Protein AF-A0A5C8DTQ4-F1 (afdb_monomer_lite)

Secondary structure (DSSP, 8-state):
-HHHHHHHHHHHHHHHHHHHHHHHHHHHHHHHHHHSTTT--SSSTTHHHHHHHHHHHHHHHHHHTT---HHHHHHHHHHHT--SHHHHHHHHHHHTS--TT-HHHHHHHHHHHHHHHHHTT-HHHHHHHHHHHHHH-SSHHHHHHHHHHHHHHHHHTT-HHHHHHHHHHHHHHHHHHHHT-

Sequence (181 aa):
MKKFCRLFIYKYVLYYLQSNLKTLLDGAMTTLKKIYPGKIVFPLQYWHQSLAFLISILTFSLSCVAQRSPTDSLMNIIIQNRGDSTTVNALLGIAGAPSGQKDSMAIHYAEKAYMLAERIQYERGIAAALIAIGKIEDDFKNSFAALAKAVDILGKIDDPNGIADCYALIANKSELKIVDK

pLDDT: mean 80.44, std 14.29, range [46.12, 97.62]

Structure (mmCIF, N/CA/C/O backbone):
data_AF-A0A5C8DTQ4-F1
#
_entry.id   AF-A0A5C8DTQ4-F1
#
loop_
_atom_site.group_PDB
_atom_site.id
_atom_site.type_symbol
_atom_site.label_atom_id
_atom_site.label_alt_id
_atom_site.label_comp_id
_atom_site.label_asym_id
_atom_site.label_entity_id
_atom_site.label_seq_id
_atom_site.pdbx_PDB_ins_code
_atom_site.Cartn_x
_atom_site.Cartn_y
_atom_site.Cartn_z
_atom_site.occupancy
_atom_site.B_iso_or_equiv
_atom_site.auth_seq_id
_atom_site.auth_comp_id
_atom_site.auth_asym_id
_atom_site.auth_atom_id
_atom_site.pdbx_PDB_model_num
ATOM 1 N N . MET A 1 1 ? 2.452 -24.700 -15.093 1.00 47.53 1 MET A N 1
ATOM 2 C CA . MET A 1 1 ? 2.531 -25.645 -16.237 1.00 47.53 1 MET A CA 1
ATOM 3 C C . MET A 1 1 ? 2.633 -24.969 -17.612 1.00 47.53 1 MET A C 1
ATOM 5 O O . MET A 1 1 ? 3.615 -25.219 -18.295 1.00 47.53 1 MET A O 1
ATOM 9 N N . LYS A 1 2 ? 1.732 -24.053 -18.019 1.00 46.12 2 LYS A N 1
ATOM 10 C CA . LYS A 1 2 ? 1.763 -23.426 -19.370 1.00 46.12 2 LYS A CA 1
ATOM 11 C C . LYS A 1 2 ? 3.070 -22.682 -19.742 1.00 46.12 2 LYS A C 1
ATOM 13 O O . LYS A 1 2 ? 3.459 -22.698 -20.905 1.00 46.12 2 LYS A O 1
ATOM 18 N N . LYS A 1 3 ? 3.777 -22.067 -18.780 1.00 46.25 3 LYS A N 1
ATOM 19 C CA . LYS A 1 3 ? 5.093 -21.422 -19.013 1.00 46.25 3 LYS A CA 1
ATOM 20 C C . LYS A 1 3 ? 6.214 -22.428 -19.320 1.00 46.25 3 LYS A C 1
ATOM 22 O O . LYS A 1 3 ? 7.066 -22.146 -20.154 1.00 46.25 3 LYS A O 1
ATOM 27 N N . PHE A 1 4 ? 6.180 -23.603 -18.693 1.00 46.59 4 PHE A N 1
ATOM 28 C CA . PHE A 1 4 ? 7.209 -24.634 -18.853 1.00 46.59 4 PHE A CA 1
ATOM 29 C C . PHE A 1 4 ? 7.129 -25.289 -20.240 1.00 46.59 4 PHE A C 1
ATOM 31 O O . PHE A 1 4 ? 8.144 -25.458 -20.909 1.00 46.59 4 PHE A O 1
ATOM 38 N N . CYS A 1 5 ? 5.909 -25.533 -20.736 1.00 48.62 5 CYS A N 1
ATOM 39 C CA . CYS A 1 5 ? 5.698 -26.040 -22.095 1.00 48.62 5 CYS A CA 1
ATOM 40 C C . CYS A 1 5 ? 6.159 -25.041 -23.170 1.00 48.62 5 CYS A C 1
ATOM 42 O O . CYS A 1 5 ? 6.754 -25.452 -24.160 1.00 48.62 5 CYS A O 1
ATOM 44 N N . ARG A 1 6 ? 5.962 -23.728 -22.969 1.00 56.97 6 ARG A N 1
ATOM 45 C CA . ARG A 1 6 ? 6.443 -22.697 -23.911 1.00 56.97 6 ARG A CA 1
ATOM 46 C C . ARG A 1 6 ? 7.968 -22.639 -23.992 1.00 56.97 6 ARG A C 1
ATOM 48 O O . ARG A 1 6 ? 8.497 -22.513 -25.089 1.00 56.97 6 ARG A O 1
ATOM 55 N N . LEU A 1 7 ? 8.667 -22.778 -22.864 1.00 61.41 7 LEU A N 1
ATOM 56 C CA . LEU A 1 7 ? 10.134 -22.823 -22.839 1.00 61.41 7 LEU A CA 1
ATOM 57 C C . LEU A 1 7 ? 10.680 -24.062 -23.556 1.00 61.41 7 LEU A C 1
ATOM 59 O O . LEU A 1 7 ? 11.670 -23.965 -24.277 1.00 61.41 7 LEU A O 1
ATOM 63 N N . PHE A 1 8 ? 10.013 -25.209 -23.407 1.00 69.31 8 PHE A N 1
ATOM 64 C CA . PHE A 1 8 ? 10.419 -26.445 -24.073 1.00 69.31 8 PHE A CA 1
ATOM 65 C C . PHE A 1 8 ? 10.231 -26.366 -25.593 1.00 69.31 8 PHE A C 1
ATOM 67 O O . PHE A 1 8 ? 11.143 -26.700 -26.346 1.00 69.31 8 PHE A O 1
ATOM 74 N N . ILE A 1 9 ? 9.089 -25.830 -26.041 1.00 70.19 9 ILE A N 1
ATOM 75 C CA . ILE A 1 9 ? 8.812 -25.583 -27.463 1.00 70.19 9 ILE A CA 1
ATOM 76 C C . ILE A 1 9 ? 9.820 -24.579 -28.033 1.00 70.19 9 ILE A C 1
ATOM 78 O O . ILE A 1 9 ? 10.383 -24.815 -29.097 1.00 70.19 9 ILE A O 1
ATOM 82 N N . TYR A 1 10 ? 10.115 -23.497 -27.308 1.00 69.06 10 TYR A N 1
ATOM 83 C CA . TYR A 1 10 ? 11.079 -22.488 -27.748 1.00 69.06 10 TYR A CA 1
ATOM 84 C C . TYR A 1 10 ? 12.493 -23.063 -27.895 1.00 69.06 10 TYR A C 1
ATOM 86 O O . TYR A 1 10 ? 13.154 -22.834 -28.906 1.00 69.06 10 TYR A O 1
ATOM 94 N N . LYS A 1 11 ? 12.935 -23.875 -26.926 1.00 73.00 11 LYS A N 1
ATOM 95 C CA . LYS A 1 11 ? 14.240 -24.546 -26.970 1.00 73.00 11 LYS A CA 1
ATOM 96 C C . LYS A 1 11 ? 14.329 -25.543 -28.129 1.00 73.00 11 LYS A C 1
ATOM 98 O O . LYS A 1 11 ? 15.359 -25.604 -28.794 1.00 73.00 11 LYS A O 1
ATOM 103 N N . TYR A 1 12 ? 13.253 -26.283 -28.393 1.00 74.88 12 TYR A N 1
ATOM 104 C CA . TYR A 1 12 ? 13.180 -27.233 -29.503 1.00 74.88 12 TYR A CA 1
ATOM 105 C C . TYR A 1 12 ? 13.211 -26.533 -30.869 1.00 74.88 12 TYR A C 1
ATOM 107 O O . TYR A 1 12 ? 13.982 -26.922 -31.743 1.00 74.88 12 TYR A O 1
ATOM 115 N N . VAL A 1 13 ? 12.440 -25.454 -31.035 1.00 76.75 13 VAL A N 1
ATOM 116 C CA . VAL A 1 13 ? 12.417 -24.649 -32.268 1.00 76.75 13 VAL A CA 1
ATOM 117 C C . VAL A 1 13 ? 13.775 -23.992 -32.524 1.00 76.75 13 VAL A C 1
ATOM 119 O O . VAL A 1 13 ? 14.268 -24.039 -33.648 1.00 76.75 13 VAL A O 1
ATOM 122 N N . LEU A 1 14 ? 14.425 -23.448 -31.489 1.00 70.06 14 LEU A N 1
ATOM 123 C CA . LEU A 1 14 ? 15.786 -22.909 -31.589 1.00 70.06 14 LEU A CA 1
ATOM 124 C C . LEU A 1 14 ? 16.803 -23.972 -32.002 1.00 70.06 14 LEU A C 1
ATOM 126 O O . LEU A 1 14 ? 17.614 -23.720 -32.889 1.00 70.06 14 LEU A O 1
ATOM 130 N N . TYR A 1 15 ? 16.744 -25.158 -31.394 1.00 74.31 15 TYR A N 1
ATOM 131 C CA . TYR A 1 15 ? 17.629 -26.267 -31.743 1.00 74.31 15 TYR A CA 1
ATOM 132 C C . TYR A 1 15 ? 17.440 -26.707 -33.203 1.00 74.31 15 TYR A C 1
ATOM 134 O O . TYR A 1 15 ? 18.415 -26.887 -33.934 1.00 74.31 15 TYR A O 1
ATOM 142 N N . TYR A 1 16 ? 16.188 -26.807 -33.654 1.00 73.25 16 TYR A N 1
ATOM 143 C CA . TYR A 1 16 ? 15.852 -27.169 -35.029 1.00 73.25 16 TYR A CA 1
ATOM 144 C C . TYR A 1 16 ? 16.329 -26.113 -36.043 1.00 73.25 16 TYR A C 1
ATOM 146 O O . TYR A 1 16 ? 16.945 -26.451 -37.054 1.00 73.25 16 TYR A O 1
ATOM 154 N N . LEU A 1 17 ? 16.135 -24.823 -35.740 1.00 70.88 17 LEU A N 1
ATOM 155 C CA . LEU A 1 17 ? 16.643 -23.708 -36.548 1.00 70.88 17 LEU A CA 1
ATOM 156 C C . LEU A 1 17 ? 18.174 -23.707 -36.633 1.00 70.88 17 LEU A C 1
ATOM 158 O O . LEU A 1 17 ? 18.726 -23.537 -37.718 1.00 70.88 17 LEU A O 1
ATOM 162 N N . GLN A 1 18 ? 18.863 -23.933 -35.513 1.00 70.56 18 GLN A N 1
ATOM 163 C CA . GLN A 1 18 ? 20.325 -24.018 -35.475 1.00 70.56 18 GLN A CA 1
ATOM 164 C C . GLN A 1 18 ? 20.853 -25.191 -36.307 1.00 70.56 18 GLN A C 1
ATOM 166 O O . GLN A 1 18 ? 21.847 -25.038 -37.016 1.00 70.56 18 GLN A O 1
ATOM 171 N N . SER A 1 19 ? 20.182 -26.344 -36.250 1.00 73.19 19 SER A N 1
ATOM 172 C CA . SER A 1 19 ? 20.556 -27.531 -37.020 1.00 73.19 19 SER A CA 1
ATOM 173 C C . SER A 1 19 ? 20.402 -27.307 -38.529 1.00 73.19 19 SER A C 1
ATOM 175 O O . SER A 1 19 ? 21.361 -27.519 -39.271 1.00 73.19 19 SER A O 1
ATOM 177 N N . ASN A 1 20 ? 19.258 -26.775 -38.973 1.00 74.31 20 ASN A N 1
ATOM 178 C CA . ASN A 1 20 ? 19.011 -26.494 -40.391 1.00 74.31 20 ASN A CA 1
ATOM 179 C C . ASN A 1 20 ? 19.931 -25.395 -40.946 1.00 74.31 20 ASN A C 1
ATOM 181 O O . ASN A 1 20 ? 20.436 -25.503 -42.067 1.00 74.31 20 ASN A O 1
ATOM 185 N N . LEU A 1 21 ? 20.189 -24.344 -40.159 1.00 75.44 21 LEU A N 1
ATOM 186 C CA . LEU A 1 21 ? 21.109 -23.277 -40.551 1.00 75.44 21 LEU A CA 1
ATOM 187 C C . LEU A 1 21 ? 22.542 -23.804 -40.689 1.00 75.44 21 LEU A C 1
ATOM 189 O O . LEU A 1 21 ? 23.241 -23.432 -41.629 1.00 75.44 21 LEU A O 1
ATOM 193 N N . LYS A 1 22 ? 22.960 -24.710 -39.796 1.00 72.88 22 LYS A N 1
ATOM 194 C CA . LYS A 1 22 ? 24.260 -25.381 -39.881 1.00 72.88 22 LYS A CA 1
ATOM 195 C C . LYS A 1 22 ? 24.391 -26.175 -41.181 1.00 72.88 22 LYS A C 1
ATOM 197 O O . LYS A 1 22 ? 25.358 -25.968 -41.901 1.00 72.88 22 LYS A O 1
ATOM 202 N N . THR A 1 23 ? 23.401 -26.999 -41.531 1.00 75.12 23 THR A N 1
ATOM 203 C CA . THR A 1 23 ? 23.439 -27.784 -42.779 1.00 75.12 23 THR A CA 1
ATOM 204 C C . THR A 1 23 ? 23.467 -26.914 -44.036 1.00 75.12 23 THR A C 1
ATOM 206 O O . THR A 1 23 ? 24.167 -27.240 -44.993 1.00 75.12 23 THR A O 1
ATOM 209 N N . LEU A 1 24 ? 22.749 -25.784 -44.035 1.00 77.38 24 LEU A N 1
ATOM 210 C CA . LEU A 1 24 ? 22.742 -24.841 -45.156 1.00 77.38 24 LEU A CA 1
ATOM 211 C C . LEU A 1 24 ? 24.105 -24.147 -45.317 1.00 77.38 24 LEU A C 1
ATOM 213 O O . LEU A 1 24 ? 24.620 -24.033 -46.430 1.00 77.38 24 LEU A O 1
ATOM 217 N N . LEU A 1 25 ? 24.695 -23.710 -44.200 1.00 73.31 25 LEU A N 1
ATOM 218 C CA . LEU A 1 25 ? 26.016 -23.085 -44.167 1.00 73.31 25 LEU A CA 1
ATOM 219 C C . LEU A 1 25 ? 27.105 -24.072 -44.594 1.00 73.31 25 LEU A C 1
ATOM 221 O O . LEU A 1 25 ? 27.920 -23.726 -45.442 1.00 73.31 25 LEU A O 1
ATOM 225 N N . ASP A 1 26 ? 27.082 -25.308 -44.093 1.00 76.50 26 ASP A N 1
ATOM 226 C CA . ASP A 1 26 ? 28.030 -26.355 -44.488 1.00 76.50 26 ASP A CA 1
ATOM 227 C C . ASP A 1 26 ? 27.957 -26.623 -46.006 1.00 76.50 26 ASP A C 1
ATOM 229 O O . ASP A 1 26 ? 28.985 -26.678 -46.686 1.00 76.50 26 ASP A O 1
ATOM 233 N N . GLY A 1 27 ? 26.745 -26.687 -46.572 1.00 75.69 27 GLY A N 1
ATOM 234 C CA . GLY A 1 27 ? 26.525 -26.825 -48.016 1.00 75.69 27 GLY A CA 1
ATOM 235 C C . GLY A 1 27 ? 27.109 -25.663 -48.827 1.00 75.69 27 GLY A C 1
ATOM 236 O O . GLY A 1 27 ? 27.893 -25.888 -49.751 1.00 75.69 27 GLY A O 1
ATOM 237 N N . ALA A 1 28 ? 26.806 -24.419 -48.448 1.00 73.38 28 ALA A N 1
ATOM 238 C CA . ALA A 1 28 ? 27.352 -23.224 -49.102 1.00 73.38 28 ALA A CA 1
ATOM 239 C C . ALA A 1 28 ? 28.888 -23.125 -48.980 1.00 73.38 28 ALA A C 1
ATOM 241 O O . ALA A 1 28 ? 29.569 -22.589 -49.854 1.00 73.38 28 ALA A O 1
ATOM 242 N N . MET A 1 29 ? 29.459 -23.678 -47.913 1.00 67.19 29 MET A N 1
ATOM 243 C CA . MET A 1 29 ? 30.902 -23.671 -47.671 1.00 67.19 29 MET A CA 1
ATOM 244 C C . MET A 1 29 ? 31.642 -24.694 -48.521 1.00 67.19 29 MET A C 1
ATOM 246 O O . MET A 1 29 ? 32.738 -24.412 -49.011 1.00 67.19 29 MET A O 1
ATOM 250 N N . THR A 1 30 ? 31.046 -25.867 -48.747 1.00 71.88 30 THR A N 1
ATOM 251 C CA . THR A 1 30 ? 31.622 -26.859 -49.665 1.00 71.88 30 THR A CA 1
ATOM 252 C C . THR A 1 30 ? 31.692 -26.336 -51.100 1.00 71.88 30 THR A C 1
ATOM 254 O O . THR A 1 30 ? 32.701 -26.548 -51.776 1.00 71.88 30 THR A O 1
ATOM 257 N N . THR A 1 31 ? 30.682 -25.586 -51.552 1.00 75.38 31 THR A N 1
ATOM 258 C CA . THR A 1 31 ? 30.684 -24.959 -52.881 1.00 75.38 31 THR A CA 1
ATOM 259 C C . THR A 1 31 ? 31.691 -23.810 -52.964 1.00 75.38 31 THR A C 1
ATOM 261 O O . THR A 1 31 ? 32.477 -23.770 -53.909 1.00 75.38 31 THR A O 1
ATOM 264 N N . LEU A 1 32 ? 31.774 -22.943 -51.950 1.00 67.00 32 LEU A N 1
ATOM 265 C CA . LEU A 1 32 ? 32.774 -21.865 -51.875 1.00 67.00 32 LEU A CA 1
ATOM 266 C C . LEU A 1 32 ? 34.223 -22.380 -51.866 1.00 67.00 32 LEU A C 1
ATOM 268 O O . LEU A 1 32 ? 35.069 -21.852 -52.589 1.00 67.00 32 LEU A O 1
ATOM 272 N N . LYS A 1 33 ? 34.509 -23.451 -51.112 1.00 67.31 33 LYS A N 1
ATOM 273 C CA . LYS A 1 33 ? 35.838 -24.089 -51.062 1.00 67.31 33 LYS A CA 1
ATOM 274 C C . LYS A 1 33 ? 36.255 -24.683 -52.413 1.00 67.31 33 LYS A C 1
ATOM 276 O O . LYS A 1 33 ? 37.445 -24.733 -52.713 1.00 67.31 33 LYS A O 1
ATOM 281 N N . LYS A 1 34 ? 35.284 -25.107 -53.230 1.00 73.38 34 LYS A N 1
ATOM 282 C CA . LYS A 1 34 ? 35.509 -25.613 -54.591 1.00 73.38 34 LYS A CA 1
ATOM 283 C C . LYS A 1 34 ? 35.818 -24.491 -55.590 1.00 73.38 34 LYS A C 1
ATOM 285 O O . LYS A 1 34 ? 36.601 -24.709 -56.506 1.00 73.38 34 LYS A O 1
ATOM 290 N N . ILE A 1 35 ? 35.223 -23.309 -55.410 1.00 74.19 35 ILE A N 1
ATOM 291 C CA . ILE A 1 35 ? 35.391 -22.153 -56.309 1.00 74.19 35 ILE A CA 1
ATOM 292 C C . ILE A 1 35 ? 36.710 -21.403 -56.032 1.00 74.19 35 ILE A C 1
ATOM 294 O O . ILE A 1 35 ? 37.329 -20.907 -56.970 1.00 74.19 35 ILE A O 1
ATOM 298 N N . TYR A 1 36 ? 37.186 -21.362 -54.780 1.00 67.75 36 TYR A N 1
ATOM 299 C CA . TYR A 1 36 ? 38.411 -20.638 -54.398 1.00 67.75 36 TYR A CA 1
ATOM 300 C C . TYR A 1 36 ? 39.411 -21.503 -53.602 1.00 67.75 36 TYR A C 1
ATOM 302 O O . TYR A 1 36 ? 39.629 -21.270 -52.405 1.00 67.75 36 TYR A O 1
ATOM 310 N N . PRO A 1 37 ? 40.056 -22.499 -54.237 1.00 62.59 37 PRO A N 1
ATOM 311 C CA . PRO A 1 37 ? 41.046 -23.336 -53.568 1.00 62.59 37 PRO A CA 1
ATOM 312 C C . PRO A 1 37 ? 42.286 -22.512 -53.173 1.00 62.59 37 PRO A C 1
ATOM 314 O O . PRO A 1 37 ? 42.876 -21.815 -53.994 1.00 62.59 37 PRO A O 1
ATOM 317 N N . GLY A 1 38 ? 42.690 -22.578 -51.900 1.00 65.12 38 GLY A N 1
ATOM 318 C CA . GLY A 1 38 ? 43.972 -22.039 -51.417 1.00 65.12 38 GLY A CA 1
ATOM 319 C C . GLY A 1 38 ? 43.986 -20.599 -50.881 1.00 65.12 38 GLY A C 1
ATOM 320 O O . GLY A 1 38 ? 45.025 -20.173 -50.391 1.00 65.12 38 GLY A O 1
ATOM 321 N N . LYS A 1 39 ? 42.869 -19.852 -50.908 1.00 59.44 39 LYS A N 1
ATOM 322 C CA . LYS A 1 39 ? 42.795 -18.487 -50.325 1.00 59.44 39 LYS A CA 1
ATOM 323 C C . LYS A 1 39 ? 41.970 -18.372 -49.041 1.00 59.44 39 LYS A C 1
ATOM 325 O O . LYS A 1 39 ? 41.996 -17.334 -48.393 1.00 59.44 39 LYS A O 1
ATOM 330 N N . ILE A 1 40 ? 41.247 -19.424 -48.663 1.00 58.97 40 ILE A N 1
ATOM 331 C CA . ILE A 1 40 ? 40.356 -19.422 -47.497 1.00 58.97 40 ILE A CA 1
ATOM 332 C C . ILE A 1 40 ? 41.010 -20.250 -46.387 1.00 58.97 40 ILE A C 1
ATOM 334 O O . ILE A 1 40 ? 40.646 -21.398 -46.137 1.00 58.97 40 ILE A O 1
ATOM 338 N N . VAL A 1 41 ? 42.044 -19.690 -45.766 1.00 60.84 41 VAL A N 1
ATOM 339 C CA . VAL A 1 41 ? 42.748 -20.298 -44.632 1.00 60.84 41 VAL A CA 1
ATOM 340 C C . VAL A 1 41 ? 42.752 -19.237 -43.538 1.00 60.84 41 VAL A C 1
ATOM 342 O O . VAL A 1 41 ? 43.399 -18.215 -43.698 1.00 60.84 41 VAL A O 1
ATOM 345 N N . PHE A 1 42 ? 41.989 -19.482 -42.467 1.00 55.75 42 PHE A N 1
ATOM 346 C CA . PHE A 1 42 ? 41.729 -18.590 -41.322 1.00 55.75 42 PHE A CA 1
ATOM 347 C C . PHE A 1 42 ? 40.810 -17.387 -41.605 1.00 55.75 42 PHE A C 1
ATOM 349 O O . PHE A 1 42 ? 41.241 -16.458 -42.273 1.00 55.75 42 PHE A O 1
ATOM 356 N N . PRO A 1 43 ? 39.572 -17.312 -41.070 1.00 57.22 43 PRO A N 1
ATOM 357 C CA . PRO A 1 43 ? 38.880 -18.201 -40.136 1.00 57.22 43 PRO A CA 1
ATOM 358 C C . PRO A 1 43 ? 37.716 -18.896 -40.853 1.00 57.22 43 PRO A C 1
ATOM 360 O O . PRO A 1 43 ? 36.970 -18.250 -41.563 1.00 57.22 43 PRO A O 1
ATOM 363 N N . LEU A 1 44 ? 37.506 -20.195 -40.684 1.00 56.06 44 LEU A N 1
ATOM 364 C CA . LEU A 1 44 ? 36.282 -20.854 -41.182 1.00 56.06 44 LEU A CA 1
ATOM 365 C C . LEU A 1 44 ? 35.708 -21.801 -40.125 1.00 56.06 44 LEU A C 1
ATOM 367 O O . LEU A 1 44 ? 34.504 -21.885 -39.917 1.00 56.06 44 LEU A O 1
ATOM 371 N N . GLN A 1 45 ? 36.606 -22.412 -39.358 1.00 65.31 45 GLN A N 1
ATOM 372 C CA . GLN A 1 45 ? 36.306 -23.360 -38.293 1.00 65.31 45 GLN A CA 1
ATOM 373 C C . GLN A 1 45 ? 35.646 -22.732 -37.052 1.00 65.31 45 GLN A C 1
ATOM 375 O O . GLN A 1 45 ? 34.883 -23.399 -36.359 1.00 65.31 45 GLN A O 1
ATOM 380 N N . TYR A 1 46 ? 35.900 -21.448 -36.785 1.00 63.88 46 TYR A N 1
ATOM 381 C CA . TYR A 1 46 ? 35.430 -20.773 -35.568 1.00 63.88 46 TYR A CA 1
ATOM 382 C C . TYR A 1 46 ? 34.148 -19.957 -35.758 1.00 63.88 46 TYR A C 1
ATOM 384 O O . TYR A 1 46 ? 33.581 -19.498 -34.773 1.00 63.88 46 TYR A O 1
ATOM 392 N N . TRP A 1 47 ? 33.631 -19.820 -36.986 1.00 66.88 47 TRP A N 1
ATOM 393 C CA . TRP A 1 47 ? 32.453 -18.980 -37.250 1.00 66.88 47 TRP A CA 1
ATOM 394 C C . TRP A 1 47 ? 31.212 -19.460 -36.505 1.00 66.88 47 TRP A C 1
ATOM 396 O O . TRP A 1 47 ? 30.465 -18.640 -35.984 1.00 66.88 47 TRP A O 1
ATOM 406 N N . HIS A 1 48 ? 31.023 -20.773 -36.365 1.00 70.50 48 HIS A N 1
ATOM 407 C CA . HIS A 1 48 ? 29.918 -21.314 -35.573 1.00 70.50 48 HIS A CA 1
ATOM 408 C C . HIS A 1 48 ? 30.066 -21.016 -34.077 1.00 70.50 48 HIS A C 1
ATOM 410 O O . HIS A 1 48 ? 29.068 -20.762 -33.409 1.00 70.50 48 HIS A O 1
ATOM 416 N N . GLN A 1 49 ? 31.298 -21.006 -33.557 1.00 79.50 49 GLN A N 1
ATOM 417 C CA . GLN A 1 49 ? 31.571 -20.692 -32.153 1.00 79.50 49 GLN A CA 1
ATOM 418 C C . GLN A 1 49 ? 31.376 -19.194 -31.881 1.00 79.50 49 GLN A C 1
ATOM 420 O O . GLN A 1 49 ? 30.713 -18.830 -30.913 1.00 79.50 49 GLN A O 1
ATOM 425 N N . SER A 1 50 ? 31.852 -18.328 -32.782 1.00 78.94 50 SER A N 1
ATOM 426 C CA . SER A 1 50 ? 31.627 -16.880 -32.722 1.00 78.94 50 SER A CA 1
ATOM 427 C C . SER A 1 50 ? 30.145 -16.521 -32.872 1.00 78.94 50 SER A C 1
ATOM 429 O O . SER A 1 50 ? 29.645 -15.694 -32.116 1.00 78.94 50 SER A O 1
ATOM 431 N N . LEU A 1 51 ? 29.416 -17.178 -33.782 1.00 81.38 51 LEU A N 1
ATOM 432 C CA . LEU A 1 51 ? 27.978 -16.972 -33.977 1.00 81.38 51 LEU A CA 1
ATOM 433 C C . LEU A 1 51 ? 27.172 -17.436 -32.755 1.00 81.38 51 LEU A C 1
ATOM 435 O O . LEU A 1 51 ? 26.281 -16.722 -32.305 1.00 81.38 51 LEU A O 1
ATOM 439 N N . ALA A 1 52 ? 27.500 -18.599 -32.183 1.00 81.06 52 ALA A N 1
ATOM 440 C CA . ALA A 1 52 ? 26.850 -19.100 -30.973 1.00 81.06 52 ALA A CA 1
ATOM 441 C C . ALA A 1 52 ? 27.090 -18.176 -29.767 1.00 81.06 52 ALA A C 1
ATOM 443 O O . ALA A 1 52 ? 26.161 -17.907 -29.006 1.00 81.06 52 ALA A O 1
ATOM 444 N N . PHE A 1 53 ? 28.305 -17.637 -29.627 1.00 82.69 53 PHE A N 1
ATOM 445 C CA . PHE A 1 53 ? 28.636 -16.654 -28.595 1.00 82.69 53 PHE A CA 1
ATOM 446 C C . PHE A 1 53 ? 27.839 -15.351 -28.767 1.00 82.69 53 PHE A C 1
ATOM 448 O O . PHE A 1 53 ? 27.251 -14.850 -27.808 1.00 82.69 53 PHE A O 1
ATOM 455 N N . LEU A 1 54 ? 27.728 -14.850 -30.001 1.00 82.56 54 LEU A N 1
ATOM 456 C CA . LEU A 1 54 ? 26.970 -13.636 -30.322 1.00 82.56 54 LEU A CA 1
ATOM 457 C C . LEU A 1 54 ? 25.463 -13.824 -30.072 1.00 82.56 54 LEU A C 1
ATOM 459 O O . LEU A 1 54 ? 24.823 -12.955 -29.483 1.00 82.56 54 LEU A O 1
ATOM 463 N N . ILE A 1 55 ? 24.908 -14.990 -30.422 1.00 83.25 55 ILE A N 1
ATOM 464 C CA . ILE A 1 55 ? 23.516 -15.360 -30.116 1.00 83.25 55 ILE A CA 1
ATOM 465 C C . ILE A 1 55 ? 23.296 -15.454 -28.599 1.00 83.25 55 ILE A C 1
ATOM 467 O O . ILE A 1 55 ? 22.288 -14.958 -28.101 1.00 83.25 55 ILE A O 1
ATOM 471 N N . SER A 1 56 ? 24.242 -16.027 -27.848 1.00 80.62 56 SER A N 1
ATOM 472 C CA . SER A 1 56 ? 24.159 -16.103 -26.384 1.00 80.62 56 SER A CA 1
ATOM 473 C C . SER A 1 56 ? 24.098 -14.709 -25.749 1.00 80.62 56 SER A C 1
ATOM 475 O O . SER A 1 56 ? 23.242 -14.464 -24.898 1.00 80.62 56 SER A O 1
ATOM 477 N N . ILE A 1 57 ? 24.933 -13.769 -26.210 1.00 81.25 57 ILE A N 1
ATOM 478 C CA . ILE A 1 57 ? 24.913 -12.366 -25.763 1.00 81.25 57 ILE A CA 1
ATOM 479 C C . ILE A 1 57 ? 23.574 -11.697 -26.102 1.00 81.25 57 ILE A C 1
ATOM 481 O O . ILE A 1 57 ? 22.992 -11.017 -25.255 1.00 81.25 57 ILE A O 1
ATOM 485 N N . LEU A 1 58 ? 23.046 -11.933 -27.307 1.00 78.44 58 LEU A N 1
ATOM 486 C CA . LEU A 1 58 ? 21.766 -11.371 -27.743 1.00 78.44 58 LEU A CA 1
ATOM 487 C C . LEU A 1 58 ? 20.580 -11.900 -26.918 1.00 78.44 58 LEU A C 1
ATOM 489 O O . LEU A 1 58 ? 19.631 -11.173 -26.646 1.00 78.44 58 LEU A O 1
ATOM 493 N N . THR A 1 59 ? 20.618 -13.167 -26.499 1.00 75.19 59 THR A N 1
ATOM 494 C CA . THR A 1 59 ? 19.569 -13.740 -25.637 1.00 75.19 59 THR A CA 1
ATOM 495 C C . THR A 1 59 ? 19.676 -13.287 -24.180 1.00 75.19 59 THR A C 1
ATOM 497 O O . THR A 1 59 ? 18.658 -13.179 -23.493 1.00 75.19 59 THR A O 1
ATOM 500 N N . PHE A 1 60 ? 20.885 -12.972 -23.707 1.00 72.50 60 PHE A N 1
ATOM 501 C CA . PHE A 1 60 ? 21.108 -12.459 -22.356 1.00 72.50 60 PHE A CA 1
ATOM 502 C C . PHE A 1 60 ? 20.593 -11.020 -22.200 1.00 72.50 60 PHE A C 1
ATOM 504 O O . PHE A 1 60 ? 19.927 -10.712 -21.212 1.00 72.50 60 PHE A O 1
ATOM 511 N N . SER A 1 61 ? 20.790 -10.158 -23.203 1.00 68.56 61 SER A N 1
ATOM 512 C CA . SER A 1 61 ? 20.295 -8.772 -23.171 1.00 68.56 61 SER A CA 1
ATOM 513 C C . SER A 1 61 ? 18.762 -8.673 -23.128 1.00 68.56 61 SER A C 1
ATOM 515 O O . SER A 1 61 ? 18.220 -7.797 -22.452 1.00 68.56 61 SER A O 1
ATOM 517 N N . LEU A 1 62 ? 18.044 -9.616 -23.751 1.00 61.91 62 LEU A N 1
ATOM 518 C CA . LEU A 1 62 ? 16.577 -9.689 -23.690 1.00 61.91 62 LEU A CA 1
ATOM 519 C C . LEU A 1 62 ? 16.041 -10.016 -22.284 1.00 61.91 62 LEU A C 1
ATOM 521 O O . LEU A 1 62 ? 14.900 -9.679 -21.972 1.00 61.91 62 LEU A O 1
ATOM 525 N N . SER A 1 63 ? 16.855 -10.622 -21.413 1.00 62.62 63 SER A N 1
ATOM 526 C CA . SER A 1 63 ? 16.458 -10.945 -20.034 1.00 62.62 63 SER A CA 1
ATOM 527 C C . SER A 1 63 ? 16.537 -9.738 -19.085 1.00 62.62 63 SER A C 1
ATOM 529 O O . SER A 1 63 ? 15.890 -9.745 -18.038 1.00 62.62 63 SER A O 1
ATOM 531 N N . CYS A 1 64 ? 17.265 -8.676 -19.454 1.00 58.09 64 CYS A N 1
ATOM 532 C CA . CYS A 1 64 ? 17.360 -7.448 -18.654 1.00 58.09 64 CYS A CA 1
ATOM 533 C C . CYS A 1 64 ? 16.137 -6.530 -18.820 1.00 58.09 64 CYS A C 1
ATOM 535 O O . CYS A 1 64 ? 15.719 -5.879 -17.868 1.00 58.09 64 CYS A O 1
ATOM 537 N N . VAL A 1 65 ? 15.504 -6.508 -19.999 1.00 58.81 65 VAL A N 1
ATOM 538 C CA . VAL A 1 65 ? 14.361 -5.612 -20.286 1.00 58.81 65 VAL A CA 1
ATOM 539 C C . VAL A 1 65 ? 13.073 -6.046 -19.558 1.00 58.81 65 VAL A C 1
ATOM 541 O O . VAL A 1 65 ? 12.151 -5.249 -19.388 1.00 58.81 65 VAL A O 1
ATOM 544 N N . ALA A 1 66 ? 13.018 -7.282 -19.051 1.00 55.62 66 ALA A N 1
ATOM 545 C CA . ALA A 1 66 ? 11.893 -7.799 -18.270 1.00 55.62 66 ALA A CA 1
ATOM 546 C C . ALA A 1 66 ? 11.928 -7.420 -16.772 1.00 55.62 66 ALA A C 1
ATOM 548 O O . ALA A 1 66 ? 10.963 -7.704 -16.065 1.00 55.62 66 ALA A O 1
ATOM 549 N N . GLN A 1 67 ? 12.994 -6.775 -16.279 1.00 59.09 67 GLN A N 1
ATOM 550 C CA . GLN A 1 67 ? 13.157 -6.411 -14.861 1.00 59.09 67 GLN A CA 1
ATOM 551 C C . GLN A 1 67 ? 12.669 -4.989 -14.534 1.00 59.09 67 GLN A C 1
ATOM 553 O O . GLN A 1 67 ? 13.273 -4.299 -13.716 1.00 59.09 67 GLN A O 1
ATOM 558 N N . ARG A 1 68 ? 11.583 -4.510 -15.156 1.00 55.38 68 ARG A N 1
ATOM 559 C CA . ARG A 1 68 ? 10.962 -3.262 -14.681 1.00 55.38 68 ARG A CA 1
ATOM 560 C C . ARG A 1 68 ? 10.415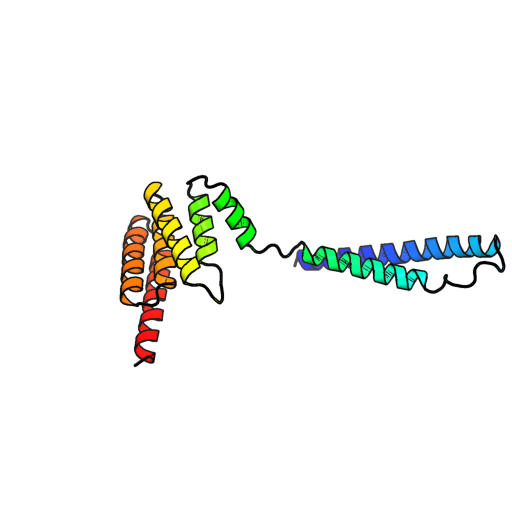 -3.493 -13.277 1.00 55.38 68 ARG A C 1
ATOM 562 O O . ARG A 1 68 ? 9.591 -4.387 -13.081 1.00 55.38 68 ARG A O 1
ATOM 569 N N . SER A 1 69 ? 10.873 -2.697 -12.315 1.00 65.31 69 SER A N 1
ATOM 570 C CA . SER A 1 69 ? 10.356 -2.764 -10.953 1.00 65.31 69 SER A CA 1
ATOM 571 C C . SER A 1 69 ? 8.866 -2.388 -10.966 1.00 65.31 69 SER A C 1
ATOM 573 O O . SER A 1 69 ? 8.488 -1.443 -11.669 1.00 65.31 69 SER A O 1
ATOM 575 N N . PRO A 1 70 ? 7.995 -3.068 -10.194 1.00 65.38 70 PRO A N 1
ATOM 576 C CA . PRO A 1 70 ? 6.593 -2.673 -10.031 1.00 65.38 70 PRO A CA 1
ATOM 577 C C . PRO A 1 70 ? 6.430 -1.185 -9.678 1.00 65.38 70 PRO A C 1
ATOM 579 O O . PRO A 1 70 ? 5.463 -0.550 -10.100 1.00 65.38 70 PRO A O 1
ATOM 582 N N . THR A 1 71 ? 7.416 -0.608 -8.983 1.00 70.00 71 THR A N 1
ATOM 583 C CA . THR A 1 71 ? 7.472 0.813 -8.612 1.00 70.00 71 THR A CA 1
ATOM 584 C C . THR A 1 71 ? 7.459 1.758 -9.813 1.00 70.00 71 THR A C 1
ATOM 586 O O . THR A 1 71 ? 6.817 2.801 -9.741 1.00 70.00 71 THR A O 1
ATOM 589 N N . ASP A 1 72 ? 8.085 1.397 -10.938 1.00 70.00 72 ASP A N 1
ATOM 590 C CA . ASP A 1 72 ? 8.171 2.271 -12.120 1.00 70.00 72 ASP A CA 1
ATOM 591 C C . ASP A 1 72 ? 6.803 2.445 -12.790 1.00 70.00 72 ASP A C 1
ATOM 593 O O . ASP A 1 72 ? 6.468 3.513 -13.305 1.00 70.00 72 ASP A O 1
ATOM 597 N N . SER A 1 73 ? 5.976 1.395 -12.743 1.00 80.38 73 SER A N 1
ATOM 598 C CA . SER A 1 73 ? 4.609 1.444 -13.272 1.00 80.38 73 SER A CA 1
ATOM 599 C C . SER A 1 73 ? 3.702 2.298 -12.387 1.00 80.38 73 SER A C 1
ATOM 601 O O . SER A 1 73 ? 2.917 3.095 -12.900 1.00 80.38 73 SER A O 1
ATOM 603 N N . LEU A 1 74 ? 3.843 2.178 -11.064 1.00 80.88 74 LEU A N 1
ATOM 604 C CA . LEU A 1 74 ? 3.084 2.980 -10.101 1.00 80.88 74 LEU A CA 1
ATOM 605 C C . LEU A 1 74 ? 3.483 4.459 -10.150 1.00 80.88 74 LEU A C 1
ATOM 607 O O . LEU A 1 74 ? 2.619 5.332 -10.089 1.00 80.88 74 LEU A O 1
ATOM 611 N N . MET A 1 75 ? 4.772 4.748 -10.344 1.00 82.50 75 MET A N 1
ATOM 612 C CA . MET A 1 75 ? 5.268 6.118 -10.455 1.00 82.50 75 MET A CA 1
ATOM 613 C C . MET A 1 75 ? 4.656 6.849 -11.654 1.00 82.50 75 MET A C 1
ATOM 615 O O . MET A 1 75 ? 4.282 8.012 -11.537 1.00 82.50 75 MET A O 1
ATOM 619 N N . ASN A 1 76 ? 4.470 6.165 -12.788 1.00 84.75 76 ASN A N 1
ATOM 620 C CA . ASN A 1 76 ? 3.814 6.762 -13.952 1.00 84.75 76 ASN A CA 1
ATOM 621 C C . ASN A 1 76 ? 2.355 7.163 -13.656 1.00 84.75 76 ASN A C 1
ATOM 623 O O . ASN A 1 76 ? 1.906 8.223 -14.084 1.00 84.75 76 ASN A O 1
ATOM 627 N N . ILE A 1 77 ? 1.622 6.357 -12.881 1.00 83.69 77 ILE A N 1
ATOM 628 C CA . ILE A 1 77 ? 0.244 6.679 -12.468 1.00 83.69 77 ILE A CA 1
ATOM 629 C C . ILE A 1 77 ? 0.233 7.919 -11.565 1.00 83.69 77 ILE A C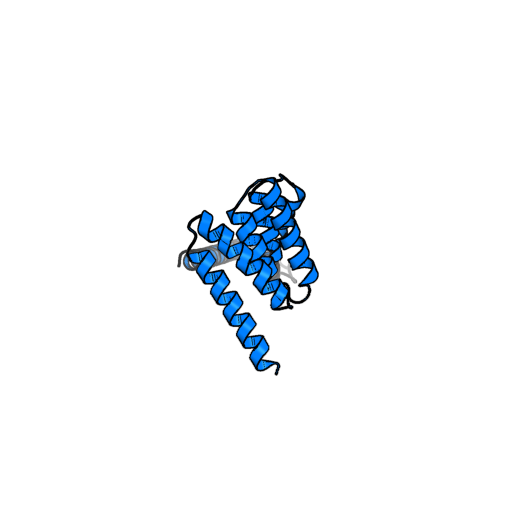 1
ATOM 631 O O . ILE A 1 77 ? -0.584 8.817 -11.755 1.00 83.69 77 ILE A O 1
ATOM 635 N N . ILE A 1 78 ? 1.179 8.008 -10.628 1.00 83.06 78 ILE A N 1
ATOM 636 C CA . ILE A 1 78 ? 1.299 9.153 -9.715 1.00 83.06 78 ILE A CA 1
ATOM 637 C C . ILE A 1 78 ? 1.671 10.431 -10.472 1.00 83.06 78 ILE A C 1
ATOM 639 O O . ILE A 1 78 ? 1.107 11.484 -10.189 1.00 83.06 78 ILE A O 1
ATOM 643 N N . ILE A 1 79 ? 2.570 10.348 -11.460 1.00 84.81 79 ILE A N 1
ATOM 644 C CA . ILE A 1 79 ? 2.956 11.490 -12.307 1.00 84.81 79 ILE A CA 1
ATOM 645 C C . ILE A 1 79 ? 1.762 12.003 -13.118 1.00 84.81 79 ILE A C 1
ATOM 647 O O . ILE A 1 79 ? 1.607 13.211 -13.277 1.00 84.81 79 ILE A O 1
ATOM 651 N N . GLN A 1 80 ? 0.897 11.107 -13.599 1.00 85.38 80 GLN A N 1
ATOM 652 C CA . GLN A 1 80 ? -0.329 11.499 -14.298 1.00 85.38 80 GLN A CA 1
ATOM 653 C C . GLN A 1 80 ? -1.339 12.209 -13.385 1.00 85.38 80 GLN A C 1
ATOM 655 O O . GLN A 1 80 ? -2.211 12.899 -13.903 1.00 85.38 80 GLN A O 1
ATOM 660 N N . ASN A 1 81 ? -1.217 12.042 -12.060 1.00 78.94 81 ASN A N 1
ATOM 661 C CA . ASN A 1 81 ? -1.945 12.756 -11.009 1.00 78.94 81 ASN A CA 1
ATOM 662 C C . ASN A 1 81 ? -3.429 12.996 -11.326 1.00 78.94 81 ASN A C 1
ATOM 664 O O . ASN A 1 81 ? -3.925 14.123 -11.294 1.00 78.94 81 ASN A O 1
ATOM 668 N N . ARG A 1 82 ? -4.146 11.916 -11.646 1.00 81.75 82 ARG A N 1
ATOM 669 C CA . ARG A 1 82 ? -5.567 11.980 -12.021 1.00 81.75 82 ARG A CA 1
ATOM 670 C C . ARG A 1 82 ? -6.476 12.343 -10.849 1.00 81.75 82 ARG A C 1
ATOM 672 O O . ARG A 1 82 ? -7.637 12.668 -11.063 1.00 81.75 82 ARG A O 1
ATOM 679 N N . GLY A 1 83 ? -5.950 12.288 -9.623 1.00 85.38 83 GLY A N 1
ATOM 680 C CA . GLY A 1 83 ? -6.695 12.617 -8.413 1.00 85.38 83 GLY A CA 1
ATOM 681 C C . GLY A 1 83 ? -7.855 11.656 -8.155 1.00 85.38 83 GLY A C 1
ATOM 682 O O . GLY A 1 83 ? -8.852 12.057 -7.574 1.00 85.38 83 GLY A O 1
ATOM 683 N N . ASP A 1 84 ? -7.739 10.412 -8.616 1.00 90.75 84 ASP A N 1
ATOM 684 C CA . ASP A 1 84 ? -8.766 9.378 -8.531 1.00 90.75 84 ASP A CA 1
ATOM 685 C C . ASP A 1 84 ? -8.347 8.230 -7.592 1.00 90.75 84 ASP A C 1
ATOM 687 O O . ASP A 1 84 ? -7.234 8.190 -7.054 1.00 90.75 84 ASP A O 1
ATOM 691 N N . SER A 1 85 ? -9.234 7.249 -7.418 1.00 91.00 85 SER A N 1
ATOM 692 C CA . SER A 1 85 ? -8.957 6.052 -6.612 1.00 91.00 85 SER A CA 1
ATOM 693 C C . SER A 1 85 ? -7.783 5.224 -7.153 1.00 91.00 85 SER A C 1
ATOM 695 O O . SER A 1 85 ? -7.112 4.534 -6.384 1.00 91.00 85 SER A O 1
ATOM 697 N N . THR A 1 86 ? -7.473 5.316 -8.452 1.00 92.75 86 THR A N 1
ATOM 698 C CA . THR A 1 86 ? -6.309 4.636 -9.045 1.00 92.75 86 THR A CA 1
ATOM 699 C C . THR A 1 86 ? -5.000 5.256 -8.572 1.00 92.75 86 THR A C 1
ATOM 701 O O . THR A 1 86 ? -4.055 4.535 -8.250 1.00 92.75 86 THR A O 1
ATOM 704 N N . THR A 1 87 ? -4.977 6.581 -8.434 1.00 91.94 87 THR A N 1
ATOM 705 C CA . THR A 1 87 ? -3.847 7.334 -7.891 1.00 91.94 87 THR A CA 1
ATOM 706 C C . THR A 1 87 ? -3.644 7.001 -6.410 1.00 91.94 87 THR A C 1
ATOM 708 O O . THR A 1 87 ? -2.510 6.769 -5.992 1.00 91.94 87 THR A O 1
ATOM 711 N N . VAL A 1 88 ? -4.729 6.876 -5.631 1.00 93.56 88 VAL A N 1
ATOM 712 C CA . VAL A 1 88 ? -4.673 6.410 -4.228 1.00 93.56 88 VAL A CA 1
ATOM 713 C C . VAL A 1 88 ? -4.038 5.022 -4.142 1.00 93.56 88 VAL A C 1
ATOM 715 O O . VAL A 1 88 ? -3.067 4.827 -3.413 1.00 93.56 88 VAL A O 1
ATOM 718 N N . ASN A 1 89 ? -4.534 4.062 -4.925 1.00 93.44 89 ASN A N 1
ATOM 719 C CA . ASN A 1 89 ? -4.015 2.694 -4.912 1.00 93.44 89 ASN A CA 1
ATOM 720 C C . ASN A 1 89 ? -2.542 2.632 -5.354 1.00 93.44 89 ASN A C 1
ATOM 722 O O . ASN A 1 89 ? -1.777 1.825 -4.829 1.00 93.44 89 ASN A O 1
ATOM 726 N N . ALA A 1 90 ? -2.125 3.496 -6.285 1.00 92.44 90 ALA A N 1
ATOM 727 C CA . ALA A 1 90 ? -0.734 3.569 -6.715 1.00 92.44 90 ALA A CA 1
ATOM 728 C C . ALA A 1 90 ? 0.194 4.097 -5.612 1.00 92.44 90 ALA A C 1
ATOM 730 O O . ALA A 1 90 ? 1.262 3.525 -5.394 1.00 92.44 90 ALA A O 1
ATOM 731 N N . LEU A 1 91 ? -0.228 5.134 -4.881 1.00 92.31 91 LEU A N 1
ATOM 732 C CA . LEU A 1 91 ? 0.501 5.658 -3.722 1.00 92.31 91 LEU A CA 1
ATOM 733 C C . LEU A 1 91 ? 0.650 4.591 -2.626 1.00 92.31 91 LEU A C 1
ATOM 735 O O . LEU A 1 91 ? 1.752 4.388 -2.118 1.00 92.31 91 LEU A O 1
ATOM 739 N N . LEU A 1 92 ? -0.424 3.853 -2.327 1.00 92.56 92 LEU A N 1
ATOM 740 C CA . LEU A 1 92 ? -0.400 2.739 -1.369 1.00 92.56 92 LEU A CA 1
ATOM 741 C C . LEU A 1 92 ? 0.516 1.598 -1.818 1.00 92.56 92 LEU A C 1
ATOM 743 O O . LEU A 1 92 ? 1.233 1.024 -1.002 1.00 92.56 92 LEU A O 1
ATOM 747 N N . GLY A 1 93 ? 0.531 1.287 -3.116 1.00 90.50 93 GLY A N 1
ATOM 748 C CA . GLY A 1 93 ? 1.422 0.274 -3.675 1.00 90.50 93 GLY A CA 1
ATOM 749 C C . GLY A 1 93 ? 2.903 0.632 -3.521 1.00 90.50 93 GLY A C 1
ATOM 750 O O . GLY A 1 93 ? 3.717 -0.258 -3.285 1.00 90.50 93 GLY A O 1
ATOM 751 N N . ILE A 1 94 ? 3.253 1.922 -3.599 1.00 88.62 94 ILE A N 1
ATOM 752 C CA . ILE A 1 94 ? 4.617 2.389 -3.309 1.00 88.62 94 ILE A CA 1
ATOM 753 C C . ILE A 1 94 ? 4.903 2.333 -1.807 1.00 88.62 94 ILE A C 1
ATOM 755 O O . ILE A 1 94 ? 5.958 1.837 -1.421 1.00 88.62 94 ILE A O 1
ATOM 759 N N . ALA A 1 95 ? 3.971 2.784 -0.964 1.00 89.12 95 ALA A N 1
ATOM 760 C CA . ALA A 1 95 ? 4.135 2.750 0.490 1.00 89.12 95 ALA A CA 1
ATOM 761 C C . ALA A 1 95 ? 4.316 1.320 1.039 1.00 89.12 95 ALA A C 1
ATOM 763 O O . ALA A 1 95 ? 5.061 1.110 1.989 1.00 89.12 95 ALA A O 1
ATOM 764 N N . GLY A 1 96 ? 3.661 0.326 0.430 1.00 84.56 96 GLY A N 1
ATOM 765 C CA . GLY A 1 96 ? 3.752 -1.081 0.829 1.00 84.56 96 GLY A CA 1
ATOM 766 C C . GLY A 1 96 ? 4.925 -1.864 0.229 1.00 84.56 96 GLY A C 1
ATOM 767 O O . GLY A 1 96 ? 5.089 -3.041 0.558 1.00 84.56 96 GLY A O 1
ATOM 768 N N . ALA A 1 97 ? 5.721 -1.264 -0.662 1.00 81.00 97 ALA A N 1
ATOM 769 C CA . ALA A 1 97 ? 6.834 -1.955 -1.303 1.00 81.00 97 ALA A CA 1
ATOM 770 C C . ALA A 1 97 ? 7.986 -2.188 -0.301 1.00 81.00 97 ALA A C 1
ATOM 772 O O . ALA A 1 97 ? 8.376 -1.246 0.394 1.00 81.00 97 ALA A O 1
ATOM 773 N N . PRO A 1 98 ? 8.571 -3.404 -0.235 1.00 64.00 98 PRO A N 1
ATOM 774 C CA . PRO A 1 98 ? 9.687 -3.706 0.659 1.00 64.00 98 PRO A CA 1
ATOM 775 C C . PRO A 1 98 ? 10.910 -2.872 0.265 1.00 64.00 98 PRO A C 1
ATOM 777 O O . PRO A 1 98 ? 11.662 -3.211 -0.648 1.00 64.00 98 PRO A O 1
ATOM 780 N N . SER A 1 99 ? 11.079 -1.747 0.950 1.00 59.94 99 SER A N 1
ATOM 781 C CA . SER A 1 99 ? 12.129 -0.769 0.701 1.00 59.94 99 SER A CA 1
ATOM 782 C C . SER A 1 99 ? 13.093 -0.851 1.870 1.00 59.94 99 SER A C 1
ATOM 784 O O . SER A 1 99 ? 12.838 -0.256 2.907 1.00 59.94 99 SER A O 1
ATOM 786 N N . GLY A 1 100 ? 14.187 -1.599 1.733 1.00 53.50 100 GLY A N 1
ATOM 787 C CA . GLY A 1 100 ? 15.085 -1.925 2.849 1.00 53.50 100 GLY A CA 1
ATOM 788 C C . GLY A 1 100 ? 15.779 -0.752 3.563 1.00 53.50 100 GLY A C 1
ATOM 789 O O . GLY A 1 100 ? 16.683 -1.029 4.341 1.00 53.50 100 GLY A O 1
ATOM 790 N N . GLN A 1 101 ? 15.436 0.520 3.294 1.00 52.94 101 GLN A N 1
ATOM 791 C CA . GLN A 1 101 ? 16.106 1.684 3.899 1.00 52.94 101 GLN A CA 1
ATOM 792 C C . GLN A 1 101 ? 15.275 2.969 4.127 1.00 52.94 101 GLN A C 1
ATOM 794 O O . GLN A 1 101 ? 15.863 3.926 4.624 1.00 52.94 101 GLN A O 1
ATOM 799 N N . LYS A 1 102 ? 13.978 3.095 3.787 1.00 56.72 102 LYS A N 1
ATOM 800 C CA . LYS A 1 102 ? 13.286 4.401 3.974 1.00 56.72 102 LYS A CA 1
ATOM 801 C C . LYS A 1 102 ? 11.813 4.310 4.370 1.00 56.72 102 LYS A C 1
ATOM 803 O O . LYS A 1 102 ? 10.933 4.653 3.578 1.00 56.72 102 LYS A O 1
ATOM 808 N N . ASP A 1 103 ? 11.572 3.996 5.638 1.00 69.25 103 ASP A N 1
ATOM 809 C CA . ASP A 1 103 ? 10.263 4.155 6.289 1.00 69.25 103 ASP A CA 1
ATOM 810 C C . ASP A 1 103 ? 9.734 5.597 6.158 1.00 69.25 103 ASP A C 1
ATOM 812 O O . ASP A 1 103 ? 8.548 5.815 5.924 1.00 69.25 103 ASP A O 1
ATOM 816 N N . SER A 1 104 ? 10.634 6.590 6.129 1.00 77.94 104 SER A N 1
ATOM 817 C CA . SER A 1 104 ? 10.302 8.008 5.916 1.00 77.94 104 SER A CA 1
ATOM 818 C C . SER A 1 104 ? 9.734 8.340 4.530 1.00 77.94 104 SER A C 1
ATOM 820 O O . SER A 1 104 ? 8.959 9.284 4.385 1.00 77.94 104 SER A O 1
ATOM 822 N N . MET A 1 105 ? 10.089 7.586 3.485 1.00 84.56 105 MET A N 1
ATOM 823 C CA . MET A 1 105 ? 9.457 7.759 2.173 1.00 84.56 105 MET A CA 1
ATOM 824 C C . MET A 1 105 ? 8.129 7.013 2.110 1.00 84.56 105 MET A C 1
ATOM 826 O O . MET A 1 105 ? 7.168 7.536 1.549 1.00 84.56 105 MET A O 1
ATOM 830 N N . ALA A 1 106 ? 8.065 5.818 2.698 1.00 87.88 106 ALA A N 1
ATOM 831 C CA . ALA A 1 106 ? 6.850 5.015 2.736 1.00 87.88 106 ALA A CA 1
ATOM 832 C C . ALA A 1 106 ? 5.714 5.749 3.468 1.00 87.88 106 ALA A C 1
ATOM 834 O O . ALA A 1 106 ? 4.605 5.828 2.935 1.00 87.88 106 ALA A O 1
ATOM 835 N N . ILE A 1 107 ? 6.011 6.364 4.620 1.00 90.19 107 ILE A N 1
ATOM 836 C CA . ILE A 1 107 ? 5.031 7.137 5.391 1.00 90.19 107 ILE A CA 1
ATOM 837 C C . ILE A 1 107 ? 4.505 8.333 4.589 1.00 90.19 107 ILE A C 1
ATOM 839 O O . ILE A 1 107 ? 3.296 8.512 4.484 1.00 90.19 107 ILE A O 1
ATOM 843 N N . HIS A 1 108 ? 5.377 9.066 3.888 1.00 91.88 108 HIS A N 1
ATOM 844 C CA . HIS A 1 108 ? 4.976 10.203 3.048 1.00 91.88 108 HIS A CA 1
ATOM 845 C C . HIS A 1 108 ? 4.017 9.801 1.920 1.00 91.88 108 HIS A C 1
ATOM 847 O O . HIS A 1 108 ? 3.065 10.518 1.604 1.00 91.88 108 HIS A O 1
ATOM 853 N N . TYR A 1 109 ? 4.246 8.649 1.282 1.00 92.69 109 TYR A N 1
ATOM 854 C CA . TYR A 1 109 ? 3.326 8.137 0.261 1.00 92.69 109 TYR A CA 1
ATOM 855 C C . TYR A 1 109 ? 2.002 7.657 0.865 1.00 92.69 109 TYR A C 1
ATOM 857 O O . TYR A 1 109 ? 0.954 7.886 0.256 1.00 92.69 109 TYR A O 1
ATOM 865 N N . ALA A 1 110 ? 2.027 7.056 2.056 1.00 94.56 110 ALA A N 1
ATOM 866 C CA . ALA A 1 110 ? 0.823 6.647 2.773 1.00 94.56 110 ALA A CA 1
ATOM 867 C C . ALA A 1 110 ? -0.025 7.859 3.211 1.00 94.56 110 ALA A C 1
ATOM 869 O O . ALA A 1 110 ? -1.234 7.871 2.991 1.00 94.56 110 ALA A O 1
ATOM 870 N N . GLU A 1 111 ? 0.597 8.925 3.718 1.00 95.25 111 GLU A N 1
ATOM 871 C CA . GLU A 1 111 ? -0.076 10.185 4.065 1.00 95.25 111 GLU A CA 1
ATOM 872 C C . GLU A 1 111 ? -0.680 10.875 2.838 1.00 95.25 111 GLU A C 1
ATOM 874 O O . GLU A 1 111 ? -1.817 11.349 2.868 1.00 95.25 111 GLU A O 1
ATOM 879 N N . LYS A 1 112 ? 0.040 10.891 1.709 1.00 94.94 112 LYS A N 1
ATOM 880 C CA . LYS A 1 112 ? -0.514 11.387 0.441 1.00 94.94 112 LYS A CA 1
ATOM 881 C C . LYS A 1 112 ? -1.715 10.572 -0.020 1.00 94.94 112 LYS A C 1
ATOM 883 O O . LYS A 1 112 ? -2.683 11.157 -0.506 1.00 94.94 112 LYS A O 1
ATOM 888 N N . ALA A 1 113 ? -1.654 9.248 0.117 1.00 96.00 113 ALA A N 1
ATOM 889 C CA . ALA A 1 113 ? -2.777 8.377 -0.204 1.00 96.00 113 ALA A CA 1
ATOM 890 C C . ALA A 1 113 ? -3.982 8.688 0.689 1.00 96.00 113 ALA A C 1
ATOM 892 O O . ALA A 1 113 ? -5.087 8.815 0.170 1.00 96.00 113 ALA A O 1
ATOM 893 N N . TYR A 1 114 ? -3.754 8.884 1.991 1.00 97.50 114 TYR A N 1
ATOM 894 C CA . TYR A 1 114 ? -4.778 9.265 2.961 1.00 97.50 114 TYR 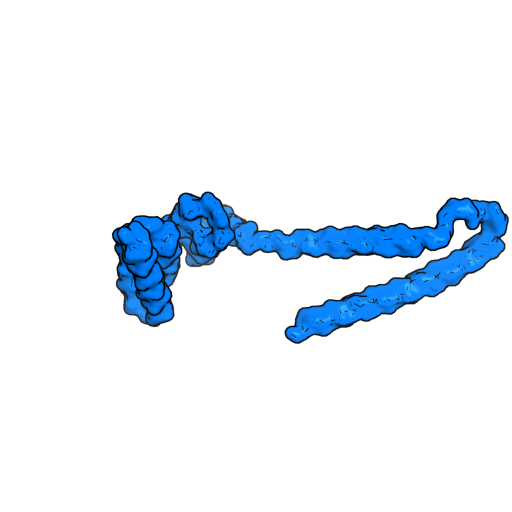A CA 1
ATOM 895 C C . TYR A 1 114 ? -5.457 10.587 2.580 1.00 97.50 114 TYR A C 1
ATOM 897 O O . TYR A 1 114 ? -6.667 10.611 2.369 1.00 97.50 114 TYR A O 1
ATOM 905 N N . MET A 1 115 ? -4.682 11.661 2.382 1.00 96.81 115 MET A N 1
ATOM 906 C CA . MET A 1 115 ? -5.220 12.982 2.021 1.00 96.81 115 MET A CA 1
ATOM 907 C C . MET A 1 115 ? -6.018 12.956 0.714 1.00 96.81 115 MET A C 1
ATOM 909 O O . MET A 1 115 ? -7.044 13.628 0.583 1.00 96.81 115 MET A O 1
ATOM 913 N N . LEU A 1 116 ? -5.540 12.204 -0.283 1.00 95.81 116 LEU A N 1
ATOM 914 C CA . LEU A 1 116 ? -6.257 12.070 -1.545 1.00 95.81 116 LEU A CA 1
ATOM 915 C C . LEU A 1 116 ? -7.545 11.263 -1.362 1.00 95.81 116 LEU A C 1
ATOM 917 O O . LEU A 1 116 ? -8.582 11.682 -1.867 1.00 95.81 116 LEU A O 1
ATOM 921 N N . ALA A 1 117 ? -7.487 10.149 -0.630 1.00 96.75 117 ALA A N 1
ATOM 922 C CA . ALA A 1 117 ? -8.640 9.301 -0.354 1.00 96.75 117 ALA A CA 1
ATOM 923 C C . ALA A 1 117 ? -9.730 10.049 0.428 1.00 96.75 117 ALA A C 1
ATOM 925 O O . ALA A 1 117 ? -10.902 9.916 0.085 1.00 96.75 117 ALA A O 1
ATOM 926 N N . GLU A 1 118 ? -9.359 10.884 1.404 1.00 96.94 118 GLU A N 1
ATOM 927 C CA . GLU A 1 118 ? -10.293 11.773 2.107 1.00 96.94 118 GLU A CA 1
ATOM 928 C C . GLU A 1 118 ? -10.953 12.766 1.151 1.00 96.94 118 GLU A C 1
ATOM 930 O O . GLU A 1 118 ? -12.176 12.904 1.145 1.00 96.94 118 GLU A O 1
ATOM 935 N N . ARG A 1 119 ? -10.159 13.424 0.294 1.00 96.25 119 ARG A N 1
ATOM 936 C CA . ARG A 1 119 ? -10.671 14.415 -0.662 1.00 96.25 119 ARG A CA 1
ATOM 937 C C . ARG A 1 119 ? -11.713 13.826 -1.610 1.00 96.25 119 ARG A C 1
ATOM 939 O O . ARG A 1 119 ? -12.679 14.506 -1.941 1.00 96.25 119 ARG A O 1
ATOM 946 N N . ILE A 1 120 ? -11.499 12.594 -2.063 1.00 95.69 120 ILE A N 1
ATOM 947 C CA . ILE A 1 120 ? -12.406 11.909 -2.995 1.00 95.69 120 ILE A CA 1
ATOM 948 C C . ILE A 1 120 ? -13.444 11.029 -2.289 1.00 95.69 120 ILE A C 1
ATOM 950 O O . ILE A 1 120 ? -14.172 10.310 -2.967 1.00 95.69 120 ILE A O 1
ATOM 954 N N . GLN A 1 121 ? -13.490 11.052 -0.952 1.00 95.81 121 GLN A N 1
ATOM 955 C CA . GLN A 1 121 ? -14.395 10.243 -0.127 1.00 95.81 121 GLN A CA 1
ATOM 956 C C . GLN A 1 121 ? -14.301 8.732 -0.411 1.00 95.81 121 GLN A C 1
ATOM 958 O O . GLN A 1 121 ? -15.287 8.000 -0.374 1.00 95.81 121 GLN A O 1
ATOM 963 N N . TYR A 1 122 ? -13.095 8.240 -0.699 1.00 96.31 122 TYR A N 1
ATOM 964 C CA . TYR A 1 122 ? -12.844 6.829 -0.979 1.00 96.31 122 TYR A CA 1
ATOM 965 C C . TYR A 1 122 ? -12.536 6.069 0.315 1.00 96.31 122 TYR A C 1
ATOM 967 O O . TYR A 1 122 ? -11.376 5.840 0.651 1.00 96.31 122 TYR A O 1
ATOM 975 N N . GLU A 1 123 ? -13.584 5.659 1.034 1.00 96.44 123 GLU A N 1
ATOM 976 C CA . GLU A 1 123 ? -13.505 5.052 2.376 1.00 96.44 123 GLU A CA 1
ATOM 977 C C . GLU A 1 123 ? -12.530 3.871 2.464 1.00 96.44 123 GLU A C 1
ATOM 979 O O . GLU A 1 123 ? -11.673 3.828 3.349 1.00 96.44 123 GLU A O 1
ATOM 984 N N . ARG A 1 124 ? -12.572 2.958 1.488 1.00 95.44 124 ARG A N 1
ATOM 985 C CA . ARG A 1 124 ? -11.629 1.831 1.413 1.00 95.44 124 ARG A CA 1
ATOM 986 C C . ARG A 1 124 ? -10.174 2.297 1.282 1.00 95.44 124 ARG A C 1
ATOM 988 O O . ARG A 1 124 ? -9.280 1.691 1.866 1.00 95.44 124 ARG A O 1
ATOM 995 N N . GLY A 1 125 ? -9.927 3.367 0.527 1.00 95.25 125 GLY A N 1
ATOM 996 C CA . GLY A 1 125 ? -8.600 3.970 0.389 1.00 95.25 125 GLY A CA 1
ATOM 997 C C . GLY A 1 125 ? -8.129 4.663 1.662 1.00 95.25 125 GLY A C 1
ATOM 998 O O . GLY A 1 125 ? -6.953 4.556 1.999 1.00 95.25 125 GLY A O 1
ATOM 999 N N . ILE A 1 126 ? -9.042 5.313 2.392 1.00 97.62 126 ILE A N 1
ATOM 1000 C CA . ILE A 1 126 ? -8.748 5.934 3.690 1.00 97.62 126 ILE A CA 1
ATOM 1001 C C . ILE A 1 126 ? -8.318 4.851 4.686 1.00 97.62 126 ILE A C 1
ATOM 1003 O O . ILE A 1 126 ? -7.253 4.964 5.293 1.00 97.62 126 ILE A O 1
ATOM 1007 N N . ALA A 1 127 ? -9.093 3.767 4.798 1.00 97.25 127 ALA A N 1
ATOM 1008 C CA . ALA A 1 127 ? -8.759 2.638 5.663 1.00 97.25 127 ALA A CA 1
ATOM 1009 C C . ALA A 1 127 ? -7.408 2.005 5.292 1.00 97.25 127 ALA A C 1
ATOM 1011 O O . ALA A 1 127 ? -6.555 1.814 6.156 1.00 97.25 127 ALA A O 1
ATOM 1012 N N . ALA A 1 128 ? -7.168 1.742 4.004 1.00 96.44 128 ALA A N 1
ATOM 1013 C CA . ALA A 1 128 ? -5.911 1.157 3.542 1.00 96.44 128 ALA A CA 1
ATOM 1014 C C . ALA A 1 128 ? -4.693 2.066 3.800 1.00 96.44 128 ALA A C 1
ATOM 1016 O O . ALA A 1 128 ? -3.619 1.572 4.146 1.00 96.44 128 ALA A O 1
ATOM 1017 N N . ALA A 1 129 ? -4.854 3.387 3.681 1.00 96.62 129 ALA A N 1
ATOM 1018 C CA . ALA A 1 129 ? -3.803 4.347 4.009 1.0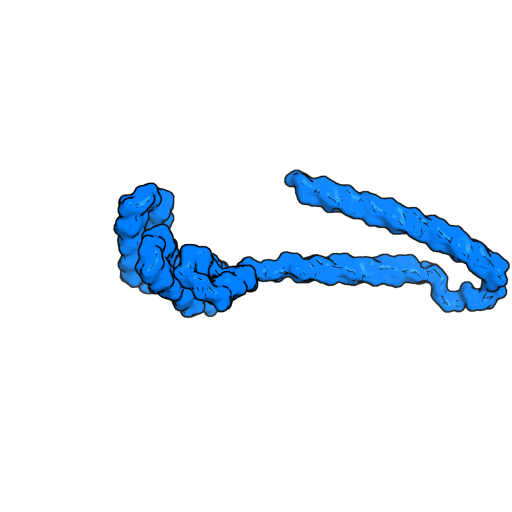0 96.62 129 ALA A CA 1
ATOM 1019 C C . ALA A 1 129 ? -3.494 4.380 5.508 1.00 96.62 129 ALA A C 1
ATOM 1021 O O . ALA A 1 129 ? -2.325 4.362 5.888 1.00 96.62 129 ALA A O 1
ATOM 1022 N N . LEU A 1 130 ? -4.521 4.346 6.359 1.00 96.62 130 LEU A N 1
ATOM 1023 C CA . LEU A 1 130 ? -4.354 4.267 7.811 1.00 96.62 130 LEU A CA 1
ATOM 1024 C C . LEU A 1 130 ? -3.679 2.961 8.250 1.00 96.62 130 LEU A C 1
ATOM 1026 O O . LEU A 1 130 ? -2.826 2.991 9.135 1.00 96.62 130 LEU A O 1
ATOM 1030 N N . ILE A 1 131 ? -3.992 1.833 7.602 1.00 95.50 131 ILE A N 1
ATOM 1031 C CA . ILE A 1 131 ? -3.291 0.558 7.824 1.00 95.50 131 ILE A CA 1
ATOM 1032 C C . ILE A 1 131 ? -1.813 0.679 7.452 1.00 95.50 131 ILE A C 1
ATOM 1034 O O . ILE A 1 131 ? -0.949 0.246 8.215 1.00 95.50 131 ILE A O 1
ATOM 1038 N N . ALA A 1 132 ? -1.509 1.273 6.294 1.00 93.94 132 ALA A N 1
ATOM 1039 C CA . ALA A 1 132 ? -0.133 1.474 5.854 1.00 93.94 132 ALA A CA 1
ATOM 1040 C C . ALA A 1 132 ? 0.648 2.365 6.835 1.00 93.94 132 ALA A C 1
ATOM 1042 O O . ALA A 1 132 ? 1.736 1.980 7.254 1.00 93.94 132 ALA A O 1
ATOM 1043 N N . ILE A 1 133 ? 0.065 3.490 7.266 1.00 93.62 133 ILE A N 1
ATOM 1044 C CA . ILE A 1 133 ? 0.631 4.378 8.294 1.00 93.62 133 ILE A CA 1
ATOM 1045 C C . ILE A 1 133 ? 0.887 3.597 9.583 1.00 93.62 133 ILE A C 1
ATOM 1047 O O . ILE A 1 133 ? 2.012 3.558 10.069 1.00 93.62 133 ILE A O 1
ATOM 1051 N N . GLY A 1 134 ? -0.130 2.900 10.098 1.00 92.38 134 GLY A N 1
ATOM 1052 C CA . GLY A 1 134 ? -0.016 2.136 11.333 1.00 92.38 134 GLY A CA 1
ATOM 1053 C C . GLY A 1 134 ? 1.057 1.052 11.268 1.00 92.38 134 GLY A C 1
ATOM 1054 O O . GLY A 1 134 ? 1.744 0.817 12.256 1.00 92.38 134 GLY A O 1
ATOM 1055 N N . LYS A 1 135 ? 1.252 0.417 10.111 1.00 91.25 135 LYS A N 1
ATOM 1056 C CA . LYS A 1 135 ? 2.308 -0.578 9.903 1.00 91.25 135 LYS A CA 1
ATOM 1057 C C . LYS A 1 135 ? 3.712 0.038 9.951 1.00 91.25 135 LYS A C 1
ATOM 1059 O O . LYS A 1 135 ? 4.597 -0.581 10.540 1.00 91.25 135 LYS A O 1
ATOM 1064 N N . ILE A 1 136 ? 3.893 1.212 9.343 1.00 90.38 136 ILE A N 1
ATOM 1065 C CA . ILE A 1 136 ? 5.185 1.909 9.212 1.00 90.38 136 ILE A CA 1
ATOM 1066 C C . ILE A 1 136 ? 5.582 2.628 10.511 1.00 90.38 136 ILE A C 1
ATOM 1068 O O . ILE A 1 136 ? 6.761 2.699 10.823 1.00 90.38 136 ILE A O 1
ATOM 1072 N N . GLU A 1 137 ? 4.617 3.136 11.279 1.00 88.44 137 GLU A N 1
ATOM 1073 C CA . GLU A 1 137 ? 4.864 3.877 12.523 1.00 88.44 137 GLU A CA 1
ATOM 1074 C C . GLU A 1 137 ? 5.548 3.031 13.601 1.00 88.44 137 GLU A C 1
ATOM 1076 O O . GLU A 1 137 ? 4.978 2.042 14.067 1.00 88.44 137 GLU A O 1
ATOM 1081 N N . ASP A 1 138 ? 6.727 3.447 14.060 1.00 86.31 138 ASP A N 1
ATOM 1082 C CA . ASP A 1 138 ? 7.469 2.758 15.123 1.00 86.31 138 ASP A CA 1
ATOM 1083 C C . ASP A 1 138 ? 6.826 2.944 16.503 1.00 86.31 138 ASP A C 1
ATOM 1085 O O . ASP A 1 138 ? 6.815 2.022 17.322 1.00 86.31 138 ASP A O 1
ATOM 1089 N N . ASP A 1 139 ? 6.239 4.118 16.768 1.00 87.88 139 ASP A N 1
ATOM 1090 C CA . ASP A 1 139 ? 5.554 4.363 18.034 1.00 87.88 139 ASP A CA 1
ATOM 1091 C C . ASP A 1 139 ? 4.238 3.582 18.083 1.00 87.88 139 ASP A C 1
ATOM 1093 O O . ASP A 1 139 ? 3.273 3.878 17.369 1.00 87.88 139 ASP A O 1
ATOM 1097 N N . PHE A 1 140 ? 4.174 2.616 19.003 1.00 88.50 140 PHE A N 1
ATOM 1098 C CA . PHE A 1 140 ? 2.973 1.834 19.284 1.00 88.50 140 PHE A CA 1
ATOM 1099 C C . PHE A 1 140 ? 1.731 2.712 19.477 1.00 88.50 140 PHE A C 1
ATOM 1101 O O . PHE A 1 140 ? 0.648 2.342 19.029 1.00 88.50 140 PHE A O 1
ATOM 1108 N N . LYS A 1 141 ? 1.855 3.876 20.129 1.00 90.19 141 LYS A N 1
ATOM 1109 C CA . LYS A 1 141 ? 0.709 4.758 20.378 1.00 90.19 141 LYS A CA 1
ATOM 1110 C C . LYS A 1 141 ? 0.150 5.336 19.076 1.00 90.19 141 LYS A C 1
ATOM 1112 O O . LYS A 1 141 ? -1.065 5.301 18.875 1.00 90.19 141 LYS A O 1
ATOM 1117 N N . ASN A 1 142 ? 1.018 5.839 18.200 1.00 90.62 142 ASN A N 1
ATOM 1118 C CA . ASN A 1 142 ? 0.619 6.410 16.911 1.00 90.62 142 ASN A CA 1
ATOM 1119 C C . ASN A 1 142 ? 0.106 5.323 15.964 1.00 90.62 142 ASN A C 1
ATOM 1121 O O . ASN A 1 142 ? -0.941 5.491 15.337 1.00 90.62 142 ASN A O 1
ATOM 1125 N N . SER A 1 143 ? 0.783 4.174 15.950 1.00 92.00 143 SER A N 1
ATOM 1126 C CA . SER A 1 143 ? 0.367 2.994 15.200 1.00 92.00 143 SER A CA 1
ATOM 1127 C C . SER A 1 143 ? -1.035 2.523 15.600 1.00 92.00 143 SER A C 1
ATOM 1129 O O . SER A 1 143 ? -1.918 2.391 14.750 1.00 92.00 143 SER A O 1
ATOM 1131 N N . PHE A 1 144 ? -1.279 2.354 16.903 1.00 93.75 144 PHE A N 1
ATOM 1132 C CA . PHE A 1 144 ? -2.582 1.959 17.428 1.00 93.75 144 PHE A CA 1
ATOM 1133 C C . PHE A 1 144 ? -3.667 2.981 17.082 1.00 93.75 144 PHE A C 1
ATOM 1135 O O . PHE A 1 144 ? -4.755 2.598 16.660 1.00 93.75 144 PHE A O 1
ATOM 1142 N N . ALA A 1 145 ? -3.380 4.280 17.208 1.00 95.25 145 ALA A N 1
ATOM 1143 C CA . ALA A 1 145 ? -4.338 5.329 16.867 1.00 95.25 145 ALA A CA 1
ATOM 1144 C C . ALA A 1 145 ? -4.733 5.305 15.379 1.00 95.25 145 ALA A C 1
ATOM 1146 O O . ALA A 1 145 ? -5.907 5.498 15.057 1.00 95.25 145 ALA A O 1
ATOM 1147 N N . ALA A 1 146 ? -3.783 5.050 14.473 1.00 95.75 146 ALA A N 1
ATOM 1148 C CA . ALA A 1 146 ? -4.064 4.912 13.045 1.00 95.75 146 ALA A CA 1
ATOM 1149 C C . ALA A 1 146 ? -4.898 3.653 12.747 1.00 95.75 146 ALA A C 1
ATOM 1151 O O . ALA A 1 146 ? -5.909 3.734 12.048 1.00 95.75 146 ALA A O 1
ATOM 1152 N N . LEU A 1 147 ? -4.526 2.508 13.328 1.00 96.38 147 LEU A N 1
ATOM 1153 C CA . LEU A 1 147 ? -5.228 1.236 13.125 1.00 96.38 147 LEU A CA 1
ATOM 1154 C C . LEU A 1 147 ? -6.641 1.244 13.725 1.00 96.38 147 LEU A C 1
ATOM 1156 O O . LEU A 1 147 ? -7.563 0.733 13.097 1.00 96.38 147 LEU A O 1
ATOM 1160 N N . ALA A 1 148 ? -6.848 1.881 14.880 1.00 96.12 148 ALA A N 1
ATOM 1161 C CA . ALA A 1 148 ? -8.174 2.041 15.478 1.00 96.12 148 ALA A CA 1
ATOM 1162 C C . ALA A 1 148 ? -9.119 2.831 14.557 1.00 96.12 148 ALA A C 1
ATOM 1164 O O . ALA A 1 148 ? -10.233 2.389 14.286 1.00 96.12 148 ALA A O 1
ATOM 1165 N N . LYS A 1 149 ? -8.643 3.944 13.982 1.00 96.88 149 LYS A N 1
ATOM 1166 C CA . LYS A 1 149 ? -9.414 4.702 12.982 1.00 96.88 149 LYS A CA 1
ATOM 1167 C C . LYS A 1 149 ? -9.717 3.873 11.733 1.00 96.88 149 LYS A C 1
ATOM 1169 O O . LYS A 1 149 ? -10.794 4.010 11.159 1.00 96.88 149 LYS A O 1
ATOM 1174 N N . ALA A 1 150 ? -8.780 3.026 11.299 1.00 96.94 150 ALA A N 1
ATOM 1175 C CA . ALA A 1 150 ? -9.013 2.137 10.166 1.00 96.94 150 ALA A CA 1
ATOM 1176 C C . ALA A 1 150 ? -10.141 1.141 10.467 1.00 96.94 150 ALA A C 1
ATOM 1178 O O . ALA A 1 150 ? -11.021 0.973 9.629 1.00 96.94 150 ALA A O 1
ATOM 1179 N N . VAL A 1 151 ? -10.159 0.537 11.663 1.00 97.50 151 VAL A N 1
ATOM 1180 C CA . VAL A 1 151 ? -11.223 -0.388 12.100 1.00 97.50 151 VAL A CA 1
ATOM 1181 C C . VAL A 1 151 ? -12.597 0.281 12.062 1.00 97.50 151 VAL A C 1
ATOM 1183 O O . VAL A 1 151 ? -13.531 -0.310 11.525 1.00 97.50 151 VAL A O 1
ATOM 1186 N N . ASP A 1 152 ? -12.715 1.522 12.539 1.00 96.69 152 ASP A N 1
ATOM 1187 C CA . ASP A 1 152 ? -13.986 2.259 12.509 1.00 96.69 152 ASP A CA 1
ATOM 1188 C C . ASP A 1 152 ? -14.517 2.447 11.079 1.00 96.69 152 ASP A C 1
ATOM 1190 O O . ASP A 1 152 ? -15.716 2.325 10.830 1.00 96.69 152 ASP A O 1
ATOM 1194 N N . ILE A 1 153 ? -13.635 2.747 10.120 1.00 96.94 153 ILE A N 1
ATOM 1195 C CA . ILE A 1 153 ? -14.011 2.913 8.708 1.00 96.94 153 ILE A CA 1
ATOM 1196 C C . ILE A 1 153 ? -14.348 1.562 8.078 1.00 96.94 153 ILE A C 1
ATOM 1198 O O . ILE A 1 153 ? -15.345 1.449 7.370 1.00 96.94 153 ILE A O 1
ATOM 1202 N N . LEU A 1 154 ? -13.552 0.530 8.355 1.00 96.56 154 LEU A N 1
ATOM 1203 C CA . LEU A 1 154 ? -13.772 -0.822 7.841 1.00 96.56 154 LEU A CA 1
ATOM 1204 C C . LEU A 1 154 ? -15.094 -1.415 8.335 1.00 96.56 154 LEU A C 1
ATOM 1206 O O . LEU A 1 154 ? -15.769 -2.107 7.577 1.00 96.56 154 LEU A O 1
ATOM 1210 N N . GLY A 1 155 ? -15.493 -1.086 9.566 1.00 95.50 155 GLY A N 1
ATOM 1211 C CA . GLY A 1 155 ? -16.800 -1.437 10.111 1.00 95.50 155 GLY A CA 1
ATOM 1212 C C . GLY A 1 155 ? -17.961 -0.750 9.389 1.00 95.50 155 GLY A C 1
ATOM 1213 O O . GLY A 1 155 ? -19.019 -1.348 9.254 1.00 95.50 155 GLY A O 1
ATOM 1214 N N . LYS A 1 156 ? -17.777 0.473 8.871 1.00 95.38 156 LYS A N 1
ATOM 1215 C CA . LYS A 1 156 ? -18.811 1.162 8.074 1.00 95.38 156 LYS A CA 1
ATOM 1216 C C . LYS A 1 156 ? -18.997 0.555 6.687 1.00 95.38 156 LYS A C 1
ATOM 1218 O O . LYS A 1 156 ? -20.095 0.628 6.146 1.00 95.38 156 LYS A O 1
ATOM 1223 N N . ILE A 1 157 ? -17.932 -0.006 6.114 1.00 95.94 157 ILE A N 1
ATOM 1224 C CA . ILE A 1 157 ? -17.947 -0.605 4.771 1.00 95.94 157 ILE A CA 1
ATOM 1225 C C . ILE A 1 157 ? -18.082 -2.135 4.792 1.00 95.94 157 ILE A C 1
ATOM 1227 O O . ILE A 1 157 ? -17.887 -2.763 3.752 1.00 95.94 157 ILE A O 1
ATOM 1231 N N . ASP A 1 158 ? -18.386 -2.724 5.955 1.00 95.38 158 ASP A N 1
ATOM 1232 C CA . ASP A 1 158 ? -18.531 -4.169 6.174 1.00 95.38 158 ASP A CA 1
ATOM 1233 C C . ASP A 1 158 ? -17.349 -5.001 5.625 1.00 95.38 158 ASP A C 1
ATOM 1235 O O . ASP A 1 158 ? -17.538 -6.020 4.957 1.00 95.38 158 ASP A O 1
ATOM 1239 N N . ASP A 1 159 ? -16.107 -4.578 5.906 1.00 94.88 159 ASP A N 1
ATOM 1240 C CA . ASP A 1 159 ? -14.884 -5.307 5.521 1.00 94.88 159 ASP A CA 1
ATOM 1241 C C . ASP A 1 159 ? -14.254 -6.049 6.722 1.00 94.88 159 ASP A C 1
ATOM 1243 O O . ASP A 1 159 ? -13.315 -5.549 7.354 1.00 94.88 159 ASP A O 1
ATOM 1247 N N . PRO A 1 160 ? -14.731 -7.267 7.055 1.00 93.88 160 PRO A N 1
ATOM 1248 C CA . PRO A 1 160 ? -14.230 -8.029 8.198 1.00 93.88 160 PRO A CA 1
ATOM 1249 C C . PRO A 1 160 ? -12.784 -8.502 8.014 1.00 93.88 160 PRO A C 1
ATOM 1251 O O . PR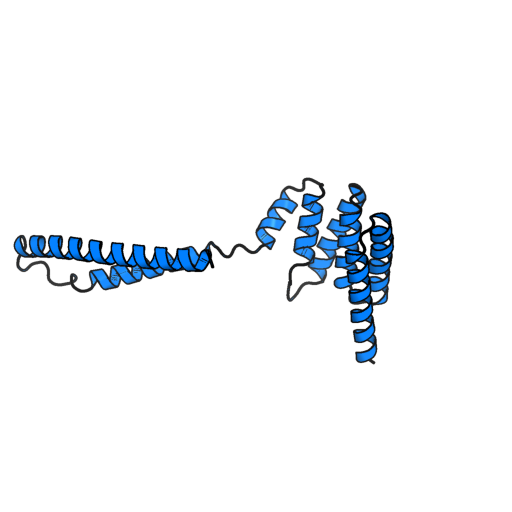O A 1 160 ? -12.083 -8.713 9.003 1.00 93.88 160 PRO A O 1
ATOM 1254 N N . ASN A 1 161 ? -12.321 -8.654 6.769 1.00 94.31 161 ASN A N 1
ATOM 1255 C CA . ASN A 1 161 ? -10.947 -9.068 6.494 1.00 94.31 161 ASN A CA 1
ATOM 1256 C C . ASN A 1 161 ? -9.977 -7.942 6.856 1.00 94.31 161 ASN A C 1
ATOM 1258 O O . ASN A 1 161 ? -9.002 -8.181 7.562 1.00 94.31 161 ASN A O 1
ATOM 1262 N N . GLY A 1 162 ? -10.290 -6.705 6.457 1.00 91.38 162 GLY A N 1
ATOM 1263 C CA . GLY A 1 162 ? -9.490 -5.547 6.853 1.00 91.38 162 GLY A CA 1
ATOM 1264 C C . GLY A 1 162 ? -9.457 -5.352 8.371 1.00 91.38 162 GLY A C 1
ATOM 1265 O O . GLY A 1 162 ? -8.421 -4.996 8.928 1.00 91.38 162 GLY A O 1
ATOM 1266 N N . ILE A 1 163 ? -10.572 -5.614 9.063 1.00 95.12 163 ILE A N 1
ATOM 1267 C CA . ILE A 1 163 ? -10.630 -5.540 10.532 1.00 95.12 163 ILE A CA 1
ATOM 1268 C C . ILE A 1 163 ? -9.695 -6.581 11.162 1.00 95.12 163 ILE A C 1
ATOM 1270 O O . ILE A 1 163 ? -8.937 -6.257 12.079 1.00 95.12 163 ILE A O 1
ATOM 1274 N N . ALA A 1 164 ? -9.715 -7.819 10.661 1.00 95.00 164 ALA A N 1
ATOM 1275 C CA . ALA A 1 164 ? -8.821 -8.875 11.127 1.00 95.00 164 ALA A CA 1
ATOM 1276 C C . ALA A 1 164 ? -7.342 -8.509 10.913 1.00 95.00 164 ALA A C 1
ATOM 1278 O O . ALA A 1 164 ? -6.533 -8.683 11.827 1.00 95.00 164 ALA A O 1
ATOM 1279 N N . ASP A 1 165 ? -7.004 -7.931 9.757 1.00 93.81 165 ASP A N 1
ATOM 1280 C CA . ASP A 1 165 ? -5.650 -7.459 9.453 1.00 93.81 165 ASP A CA 1
ATOM 1281 C C . ASP A 1 165 ? -5.192 -6.370 10.439 1.00 93.81 165 ASP A C 1
ATOM 1283 O O . ASP A 1 165 ? -4.070 -6.424 10.951 1.00 93.81 165 ASP A O 1
ATOM 1287 N N . CYS A 1 166 ? -6.065 -5.412 10.773 1.00 94.69 166 CYS A N 1
ATOM 1288 C CA . CYS A 1 166 ? -5.777 -4.391 11.784 1.00 94.69 166 CYS A CA 1
ATOM 1289 C C . CYS A 1 166 ? -5.463 -5.012 13.150 1.00 94.69 166 CYS A C 1
ATOM 1291 O O . CYS A 1 166 ? -4.466 -4.647 13.777 1.00 94.69 166 CYS A O 1
ATOM 1293 N N . TYR A 1 167 ? -6.276 -5.966 13.611 1.00 95.38 167 TYR A N 1
ATOM 1294 C CA . TYR A 1 167 ? -6.035 -6.636 14.890 1.00 95.38 167 TYR A CA 1
ATOM 1295 C C . TYR A 1 167 ? -4.740 -7.451 14.891 1.00 95.38 167 TYR A C 1
ATOM 1297 O O . TYR A 1 167 ? -4.008 -7.416 15.881 1.00 95.38 167 TYR A O 1
ATOM 1305 N N . ALA A 1 168 ? -4.413 -8.124 13.785 1.00 94.81 168 ALA A N 1
ATOM 1306 C CA . ALA A 1 168 ? -3.156 -8.853 13.646 1.00 94.81 168 ALA A CA 1
ATOM 1307 C C . ALA A 1 168 ? -1.936 -7.918 13.745 1.00 94.81 168 ALA A C 1
ATOM 1309 O O . ALA A 1 168 ? -0.954 -8.242 14.414 1.00 94.81 168 ALA A O 1
ATOM 1310 N N . LEU A 1 169 ? -2.009 -6.732 13.129 1.00 92.69 169 LEU A N 1
ATOM 1311 C CA . LEU A 1 169 ? -0.952 -5.719 13.212 1.00 92.69 169 LEU A CA 1
ATOM 1312 C C . LEU A 1 169 ? -0.800 -5.145 14.627 1.00 92.69 169 LEU A C 1
ATOM 1314 O O . LEU A 1 169 ? 0.328 -4.996 15.102 1.00 92.69 169 LEU A O 1
ATOM 1318 N N . ILE A 1 170 ? -1.913 -4.860 15.314 1.00 93.00 170 ILE A N 1
ATOM 1319 C CA . ILE A 1 170 ? -1.900 -4.385 16.707 1.00 93.00 170 ILE A CA 1
ATOM 1320 C C . ILE A 1 170 ? -1.267 -5.435 17.624 1.00 93.00 170 ILE A C 1
ATOM 1322 O O . ILE A 1 170 ? -0.400 -5.095 18.431 1.00 93.00 170 ILE A O 1
ATOM 1326 N N . ALA A 1 171 ? -1.672 -6.701 17.489 1.00 91.88 171 ALA A N 1
ATOM 1327 C CA . ALA A 1 171 ? -1.146 -7.799 18.293 1.00 91.88 171 ALA A CA 1
ATOM 1328 C C . ALA A 1 171 ? 0.372 -7.943 18.110 1.00 91.88 171 ALA A C 1
ATOM 1330 O O . ALA A 1 171 ? 1.113 -7.881 19.090 1.00 91.88 171 ALA A O 1
ATOM 1331 N N 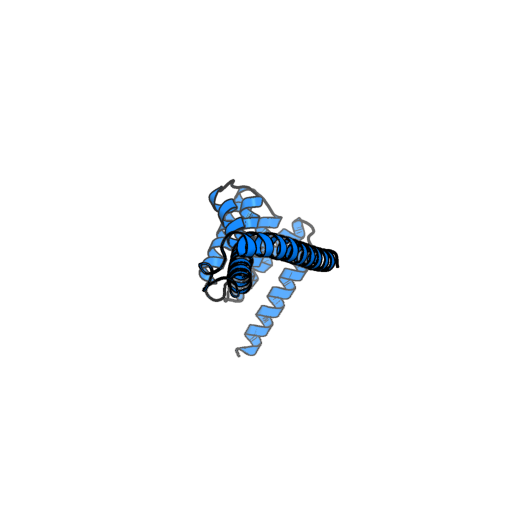. ASN A 1 172 ? 0.845 -7.998 16.862 1.00 90.00 172 ASN A N 1
ATOM 1332 C CA . ASN A 1 172 ? 2.271 -8.103 16.549 1.00 90.00 172 ASN A CA 1
ATOM 1333 C C . ASN A 1 172 ? 3.089 -6.948 17.165 1.00 90.00 172 ASN A C 1
ATOM 1335 O O . ASN A 1 172 ? 4.083 -7.169 17.856 1.00 90.00 172 ASN A O 1
ATOM 1339 N N . LYS A 1 173 ? 2.630 -5.697 17.021 1.00 85.88 173 LYS A N 1
ATOM 1340 C CA . LYS A 1 173 ? 3.324 -4.550 17.632 1.00 85.88 173 LYS A CA 1
ATOM 1341 C C . LYS A 1 173 ? 3.266 -4.538 19.159 1.00 85.88 173 LYS A C 1
ATOM 1343 O O . LYS A 1 173 ? 4.174 -4.003 19.795 1.00 85.88 173 LYS A O 1
ATOM 1348 N N . SER A 1 174 ? 2.226 -5.111 19.761 1.00 83.19 174 SER A N 1
ATOM 1349 C CA . SER A 1 174 ? 2.141 -5.236 21.218 1.00 83.19 174 SER A CA 1
ATOM 1350 C C . SER A 1 174 ? 3.153 -6.242 21.774 1.00 83.19 174 SER A C 1
ATOM 1352 O O . SER A 1 174 ? 3.751 -5.974 22.813 1.00 83.19 174 SER A O 1
ATOM 1354 N N . GLU A 1 175 ? 3.403 -7.343 21.057 1.00 80.50 175 GLU A N 1
ATOM 1355 C CA . GLU A 1 175 ? 4.396 -8.356 21.430 1.00 80.50 175 GLU A CA 1
ATOM 1356 C C . GLU A 1 175 ? 5.822 -7.798 21.372 1.00 80.50 175 GLU A C 1
ATOM 1358 O O . GLU A 1 175 ? 6.583 -7.983 22.320 1.00 80.50 175 GLU A O 1
ATOM 1363 N N . LEU A 1 176 ? 6.161 -7.027 20.330 1.00 74.94 176 LEU A N 1
ATOM 1364 C CA . LEU A 1 176 ? 7.472 -6.370 20.207 1.00 74.94 176 LEU A CA 1
ATOM 1365 C C . LEU A 1 176 ? 7.802 -5.499 21.432 1.00 74.94 176 LEU A C 1
ATOM 1367 O O . LEU A 1 176 ? 8.889 -5.589 21.996 1.00 74.94 176 LEU A O 1
ATOM 1371 N N . LYS A 1 177 ? 6.824 -4.736 21.932 1.00 74.50 177 LYS A N 1
ATOM 1372 C CA . LYS A 1 177 ? 7.001 -3.879 23.115 1.00 74.50 177 LYS A CA 1
ATOM 1373 C C . LYS A 1 177 ? 7.241 -4.658 24.417 1.00 74.50 177 LYS A C 1
ATOM 1375 O O . LYS A 1 177 ? 7.761 -4.090 25.378 1.00 74.50 177 LYS A O 1
ATOM 1380 N N . ILE A 1 178 ? 6.802 -5.913 24.490 1.00 70.06 178 ILE A N 1
ATOM 1381 C CA . ILE A 1 178 ? 7.009 -6.776 25.662 1.00 70.06 178 ILE A CA 1
ATOM 1382 C C . ILE A 1 178 ? 8.419 -7.378 25.636 1.00 70.06 178 ILE A C 1
ATOM 1384 O O . ILE A 1 178 ? 9.000 -7.567 26.697 1.00 70.06 178 ILE A O 1
ATOM 1388 N N . VAL A 1 179 ? 8.969 -7.639 24.446 1.00 64.56 179 VAL A N 1
ATOM 1389 C CA . VAL A 1 179 ? 10.311 -8.216 24.255 1.00 64.56 179 VAL A CA 1
ATOM 1390 C C . VAL A 1 179 ? 11.429 -7.190 24.482 1.00 64.56 179 VAL A C 1
ATOM 1392 O O . VAL A 1 179 ? 12.496 -7.559 24.959 1.00 64.56 179 VAL A O 1
ATOM 1395 N N . ASP A 1 180 ? 11.184 -5.908 24.201 1.00 57.97 180 ASP A N 1
ATOM 1396 C CA . ASP A 1 180 ? 12.165 -4.826 24.401 1.00 57.97 180 ASP A CA 1
ATOM 1397 C C . ASP A 1 180 ? 12.304 -4.349 25.870 1.00 57.97 180 ASP A C 1
ATOM 1399 O O . ASP A 1 180 ? 12.984 -3.353 26.137 1.00 57.97 180 ASP A O 1
ATOM 1403 N N . LYS A 1 181 ? 11.650 -5.017 26.832 1.00 49.19 181 LYS A N 1
ATOM 1404 C CA . LYS A 1 181 ? 11.716 -4.722 28.277 1.00 49.19 181 LYS A CA 1
ATOM 1405 C C . LYS A 1 181 ? 12.500 -5.775 29.046 1.00 49.19 181 LYS A C 1
ATOM 1407 O O . LYS A 1 181 ? 13.229 -5.355 29.971 1.00 49.19 181 LYS A O 1
#

Foldseek 3Di:
DVVVVVVVVVVVVVVVVLVVVVVVLVVVVVVVCVVDPPPPDPDDPCPSVVVVVVVVVVVVVVVVVPPDDPLVVLVVLCVVVPLDVSVLVSLLVVLPDPDPPPLPSSLVSLVVSLVSCVVVVVLLSNLSSLCSNLLSDLDLVSSLVSLVVSLVSCVVVVNVVSNVSSVVSNVVSVVVVVVVD

Radius of gyration: 29.45 Å; chains: 1; bounding box: 63×42×85 Å